Protein AF-A0A5S3WP28-F1 (afdb_monomer_lite)

Organism: NCBI:txid43658

pLDDT: mean 78.52, std 22.68, range [23.97, 97.25]

Secondary structure (DSSP, 8-state):
-------------------PPPPEEEE--SSSHHHHHHHHHHHHHHHTTS-EE--HHHHHTT-HHHHHHHHHSS-EEEEE-STT-HHHHHHHHTT----EEEEHHHHHHHSTTGGG--HHHHHHHHHHHHHHHHHHHS---PPPP-----------------

Structure (mmCIF, N/CA/C/O backbone):
data_AF-A0A5S3WP28-F1
#
_entry.id   AF-A0A5S3WP28-F1
#
loop_
_atom_site.group_PDB
_atom_site.id
_atom_site.type_symbol
_atom_site.label_atom_id
_atom_site.label_alt_id
_atom_site.label_comp_id
_atom_site.label_asym_id
_atom_site.label_entity_id
_atom_site.label_seq_id
_atom_site.pdbx_PDB_ins_code
_atom_site.Cartn_x
_atom_site.Cartn_y
_atom_site.Cartn_z
_atom_site.occupancy
_atom_site.B_iso_or_equiv
_atom_site.auth_seq_id
_atom_site.auth_comp_id
_atom_site.auth_asym_id
_atom_site.auth_atom_id
_atom_site.pdbx_PDB_model_num
ATOM 1 N N . MET A 1 1 ? -13.321 65.024 7.502 1.00 32.25 1 MET A N 1
ATOM 2 C CA . MET A 1 1 ? -12.296 64.234 6.787 1.00 32.25 1 MET A CA 1
ATOM 3 C C . MET A 1 1 ? -11.990 63.017 7.651 1.00 32.25 1 MET A C 1
ATOM 5 O O . MET A 1 1 ? -11.466 63.211 8.733 1.00 32.25 1 MET A O 1
ATOM 9 N N . TRP A 1 2 ? -12.578 61.834 7.416 1.00 23.97 2 TRP A N 1
ATOM 10 C CA . TRP A 1 2 ? -12.209 60.854 6.364 1.00 23.97 2 TRP A CA 1
ATOM 11 C C . TRP A 1 2 ? -10.708 60.506 6.444 1.00 23.97 2 TRP A C 1
ATOM 13 O O . TRP A 1 2 ? -9.903 61.421 6.414 1.00 23.97 2 TRP A O 1
ATOM 23 N N . CYS A 1 3 ? -10.239 59.259 6.506 1.00 26.09 3 CYS A N 1
ATOM 24 C CA . CYS A 1 3 ? -10.881 57.980 6.233 1.00 26.09 3 CYS A CA 1
ATOM 25 C C . CYS A 1 3 ? -9.989 56.814 6.727 1.00 26.09 3 CYS A C 1
ATOM 27 O O . CYS A 1 3 ? -8.772 56.876 6.602 1.00 26.09 3 CYS A O 1
ATOM 29 N N . LEU A 1 4 ? -10.648 55.739 7.177 1.00 31.22 4 LEU A N 1
ATOM 30 C CA . LEU A 1 4 ? -10.330 54.328 6.898 1.00 31.22 4 LEU A CA 1
ATOM 31 C C . LEU A 1 4 ? -9.011 53.729 7.426 1.00 31.22 4 LEU A C 1
ATOM 33 O O . LEU A 1 4 ? -8.071 53.473 6.681 1.00 31.22 4 LEU A O 1
ATOM 37 N N . CYS A 1 5 ? -9.039 53.301 8.691 1.00 29.58 5 CYS A N 1
ATOM 38 C CA . CYS A 1 5 ? -8.310 52.099 9.100 1.00 29.58 5 CYS A CA 1
ATOM 39 C C . CYS A 1 5 ? -9.114 50.889 8.582 1.00 29.58 5 CYS A C 1
ATOM 41 O O . CYS A 1 5 ? -10.178 50.570 9.120 1.00 29.58 5 CYS A O 1
ATOM 43 N N . PHE A 1 6 ? -8.679 50.300 7.464 1.00 31.05 6 PHE A N 1
ATOM 44 C CA . PHE A 1 6 ? -9.345 49.175 6.801 1.00 31.05 6 PHE A CA 1
ATOM 45 C C . PHE A 1 6 ? -9.260 47.931 7.704 1.00 31.05 6 PHE A C 1
ATOM 47 O O . PHE A 1 6 ? -8.296 47.170 7.676 1.00 31.05 6 PHE A O 1
ATOM 54 N N . LYS A 1 7 ? -10.284 47.726 8.540 1.00 33.75 7 LYS A N 1
ATOM 55 C CA . LYS A 1 7 ? -10.611 46.406 9.084 1.00 33.75 7 LYS A CA 1
ATOM 56 C C . LYS A 1 7 ? -11.071 45.546 7.913 1.00 33.75 7 LYS A C 1
ATOM 58 O O . LYS A 1 7 ? -12.251 45.552 7.570 1.00 33.75 7 LYS A O 1
ATOM 63 N N . THR A 1 8 ? -10.162 44.800 7.298 1.00 31.81 8 THR A N 1
ATOM 64 C CA . THR A 1 8 ? -10.577 43.683 6.450 1.00 31.81 8 THR A CA 1
ATOM 65 C C . THR A 1 8 ? -11.013 42.566 7.383 1.00 31.81 8 THR A C 1
ATOM 67 O O . THR A 1 8 ? -10.226 41.747 7.848 1.00 31.81 8 THR A O 1
ATOM 70 N N . GLN A 1 9 ? -12.298 42.609 7.716 1.00 37.88 9 GLN A N 1
ATOM 71 C CA . GLN A 1 9 ? -13.052 41.516 8.296 1.00 37.88 9 GLN A CA 1
ATOM 72 C C . GLN A 1 9 ? -13.072 40.400 7.244 1.00 37.88 9 GLN A C 1
ATOM 74 O O . GLN A 1 9 ? -13.980 40.314 6.423 1.00 37.88 9 GLN A O 1
ATOM 79 N N . PHE A 1 10 ? -12.017 39.584 7.204 1.00 29.17 10 PHE A N 1
ATOM 80 C CA . PHE A 1 10 ? -12.097 38.297 6.534 1.00 29.17 10 PHE A CA 1
ATOM 81 C C . PHE A 1 10 ? -13.017 37.440 7.398 1.00 29.17 10 PHE A C 1
ATOM 83 O O . PHE A 1 10 ? -12.622 36.936 8.449 1.00 29.17 10 PHE A O 1
ATOM 90 N N . ASN A 1 11 ? -14.280 37.369 6.981 1.00 32.38 11 ASN A N 1
ATOM 91 C CA . ASN A 1 11 ? -15.220 36.363 7.440 1.00 32.38 11 ASN A CA 1
ATOM 92 C C . ASN A 1 11 ? -14.587 34.992 7.183 1.00 32.38 11 ASN A C 1
ATOM 94 O O . ASN A 1 11 ? -14.662 34.450 6.083 1.00 32.38 11 ASN A O 1
ATOM 98 N N . LEU A 1 12 ? -13.956 34.437 8.215 1.00 39.47 12 LEU A N 1
ATOM 99 C CA . LEU A 1 12 ? -13.856 32.999 8.397 1.00 39.47 12 LEU A CA 1
ATOM 100 C C . LEU A 1 12 ? -15.273 32.510 8.697 1.00 39.47 12 LEU A C 1
ATOM 102 O O . LEU A 1 12 ? -15.644 32.262 9.842 1.00 39.47 12 LEU A O 1
ATOM 106 N N . GLU A 1 13 ? -16.092 32.400 7.653 1.00 34.75 13 GLU A N 1
ATOM 107 C CA . GLU A 1 13 ? -17.147 31.403 7.671 1.00 34.75 13 GLU A CA 1
ATOM 108 C C . GLU A 1 13 ? -16.424 30.064 7.757 1.00 34.75 13 GLU A C 1
ATOM 110 O O . GLU A 1 13 ? -15.884 29.548 6.778 1.00 34.75 13 GLU A O 1
ATOM 115 N N . CYS A 1 14 ? -16.331 29.553 8.983 1.00 30.66 14 CYS A N 1
ATOM 116 C CA . CYS A 1 14 ? -15.985 28.178 9.265 1.00 30.66 14 CYS A CA 1
ATOM 117 C C . CYS A 1 14 ? -16.970 27.296 8.495 1.00 30.66 14 CYS A C 1
ATOM 119 O O . CYS A 1 14 ? -18.010 26.897 9.019 1.00 30.66 14 CYS A O 1
ATOM 121 N N . VAL A 1 15 ? -16.645 26.976 7.243 1.00 37.25 15 VAL A N 1
ATOM 122 C CA . VAL A 1 15 ? -17.171 25.786 6.596 1.00 37.25 15 VAL A CA 1
ATOM 123 C C . VAL A 1 15 ? -16.622 24.655 7.443 1.00 37.25 15 VAL A C 1
ATOM 125 O O . VAL A 1 15 ? -15.457 24.280 7.325 1.00 37.25 15 VAL A O 1
ATOM 128 N N . ALA A 1 16 ? -17.439 24.188 8.384 1.00 39.78 16 ALA A N 1
ATOM 129 C CA . ALA A 1 16 ? -17.190 22.981 9.137 1.00 39.78 16 ALA A CA 1
ATOM 130 C C . ALA A 1 16 ? -17.045 21.850 8.115 1.00 39.78 16 ALA A C 1
ATOM 132 O O . ALA A 1 16 ? -18.025 21.240 7.684 1.00 39.78 16 ALA A O 1
ATOM 133 N N . MET A 1 17 ? -15.811 21.620 7.664 1.00 41.69 17 MET A N 1
ATOM 134 C CA . MET A 1 17 ? -15.468 20.448 6.887 1.00 41.69 17 MET A CA 1
ATOM 135 C C . MET A 1 17 ? -15.892 19.271 7.751 1.00 41.69 17 MET A C 1
ATOM 137 O O . MET A 1 17 ? -15.473 19.163 8.907 1.00 41.69 17 MET A O 1
ATOM 141 N N . LYS A 1 18 ? -16.771 18.412 7.226 1.00 42.84 18 LYS A N 1
ATOM 142 C CA . LYS A 1 18 ? -17.007 17.101 7.830 1.00 42.84 18 LYS A CA 1
ATOM 143 C C . LYS A 1 18 ? -15.626 16.518 8.108 1.00 42.84 18 LYS A C 1
ATOM 145 O O . LYS A 1 18 ? -14.854 16.351 7.170 1.00 42.84 18 LYS A O 1
ATOM 150 N N . ASN A 1 19 ? -15.310 16.278 9.379 1.00 59.25 19 ASN A N 1
ATOM 151 C CA . ASN A 1 19 ? -14.034 15.711 9.797 1.00 59.25 19 ASN A CA 1
ATOM 152 C C . ASN A 1 19 ? -14.030 14.223 9.414 1.00 59.25 19 ASN A C 1
ATOM 154 O O . ASN A 1 19 ? -14.156 13.343 10.263 1.00 59.25 19 ASN A O 1
ATOM 158 N N . THR A 1 20 ? -14.055 13.946 8.108 1.00 69.94 20 THR A N 1
ATOM 159 C CA . THR A 1 20 ? -14.007 12.594 7.577 1.00 69.94 20 THR A CA 1
ATOM 160 C C . THR A 1 20 ? -12.617 12.062 7.871 1.00 69.94 20 THR A C 1
ATOM 162 O O . THR A 1 20 ? -11.641 12.687 7.449 1.00 69.94 20 THR A O 1
ATOM 165 N N . PRO A 1 21 ? -12.514 10.951 8.610 1.00 85.44 21 PRO A N 1
ATOM 166 C CA . PRO A 1 21 ? -11.226 10.401 8.980 1.00 85.44 21 PRO A CA 1
ATOM 167 C C . PRO A 1 21 ? -10.448 10.051 7.711 1.00 85.44 21 PRO A C 1
ATOM 169 O O . PRO A 1 21 ? -11.002 9.479 6.769 1.00 85.44 21 PRO A O 1
ATOM 172 N N . LEU A 1 22 ? -9.172 10.436 7.677 1.00 91.31 22 LEU A N 1
ATOM 173 C CA . LEU A 1 22 ? -8.305 10.138 6.547 1.00 91.31 22 LEU A CA 1
ATOM 174 C C . LEU A 1 22 ? -8.102 8.620 6.421 1.00 91.31 22 LEU A C 1
ATOM 176 O O . LEU A 1 22 ? -7.997 7.928 7.441 1.00 91.31 22 LEU A O 1
ATOM 180 N N . PRO A 1 23 ? -7.990 8.092 5.190 1.00 94.44 23 PRO A N 1
ATOM 181 C CA . PRO A 1 23 ? -7.642 6.695 4.966 1.00 94.44 23 PRO A CA 1
ATOM 182 C C . PRO A 1 23 ? -6.287 6.364 5.607 1.00 94.44 23 PRO A C 1
ATOM 184 O O . PRO A 1 23 ? -5.349 7.162 5.578 1.00 94.44 23 PRO A O 1
ATOM 187 N N . CYS A 1 24 ? -6.161 5.161 6.164 1.00 95.56 24 CYS A N 1
ATOM 188 C CA . CYS A 1 24 ? -4.890 4.682 6.695 1.00 95.56 24 CYS A CA 1
ATOM 189 C C . CYS A 1 24 ? -4.048 4.045 5.585 1.00 95.56 24 CYS A C 1
ATOM 191 O O . CYS A 1 24 ? -4.582 3.359 4.713 1.00 95.56 24 CYS A O 1
ATOM 193 N N . ILE A 1 25 ? -2.728 4.214 5.647 1.00 96.50 25 ILE A N 1
ATOM 194 C CA . ILE A 1 25 ? -1.778 3.559 4.742 1.00 96.50 25 ILE A CA 1
ATOM 195 C C . ILE A 1 25 ? -0.705 2.793 5.519 1.00 96.50 25 ILE A C 1
ATOM 197 O O . ILE A 1 25 ? -0.143 3.283 6.499 1.00 96.50 25 ILE A O 1
ATOM 201 N N . MET A 1 26 ? -0.404 1.587 5.050 1.00 95.81 26 MET A N 1
ATOM 202 C CA . MET A 1 26 ? 0.704 0.754 5.503 1.00 95.81 26 MET A CA 1
ATOM 203 C C . MET A 1 26 ? 1.641 0.502 4.320 1.00 95.81 26 MET A C 1
ATOM 205 O O . MET A 1 26 ? 1.209 0.002 3.281 1.00 95.81 26 MET A O 1
ATOM 209 N N . SER A 1 27 ? 2.921 0.830 4.484 1.00 95.31 27 SER A N 1
ATOM 210 C CA . SER A 1 27 ? 3.980 0.621 3.490 1.00 95.31 27 SER A CA 1
ATOM 211 C C . SER A 1 27 ? 5.059 -0.319 4.019 1.00 95.31 27 SER A C 1
ATOM 213 O O . SER A 1 27 ? 5.276 -0.450 5.228 1.00 95.31 27 SER A O 1
ATOM 215 N N . CYS A 1 28 ? 5.730 -1.012 3.099 1.00 86.81 28 CYS A N 1
ATOM 216 C CA . CYS A 1 28 ? 6.907 -1.810 3.412 1.00 86.81 28 CYS A CA 1
ATOM 217 C C . CYS A 1 28 ? 8.066 -0.874 3.796 1.00 86.81 28 CYS A C 1
ATOM 219 O O . CYS A 1 28 ? 8.277 0.138 3.141 1.00 86.81 28 CYS A O 1
ATOM 221 N N . SER A 1 29 ? 8.832 -1.214 4.834 1.00 75.38 29 SER A N 1
ATOM 222 C CA . SER A 1 29 ? 9.814 -0.328 5.480 1.00 75.38 29 SER A CA 1
ATOM 223 C C . SER A 1 29 ? 11.150 -0.159 4.729 1.00 75.38 29 SER A C 1
ATOM 225 O O . SER A 1 29 ? 12.195 -0.071 5.367 1.00 75.38 29 SER A O 1
ATOM 227 N N . GLY A 1 30 ? 11.172 -0.185 3.393 1.00 70.62 30 GLY A N 1
ATOM 228 C CA . GLY A 1 30 ? 12.391 0.145 2.635 1.00 70.62 30 GLY A CA 1
ATOM 229 C C . GLY A 1 30 ? 13.486 -0.929 2.543 1.00 70.62 30 GLY A C 1
ATOM 230 O O . GLY A 1 30 ? 14.548 -0.664 1.994 1.00 70.62 30 GLY A O 1
ATOM 231 N N . CYS A 1 31 ? 13.269 -2.160 3.020 1.00 77.69 31 CYS A N 1
ATOM 232 C CA . CYS A 1 31 ? 14.303 -3.214 3.026 1.00 77.69 31 CYS A CA 1
ATOM 233 C C . CYS A 1 31 ? 14.645 -3.810 1.642 1.00 77.69 31 CYS A C 1
ATOM 235 O O . CYS A 1 31 ? 15.517 -4.668 1.524 1.00 77.69 31 CYS A O 1
ATOM 237 N N . CYS A 1 32 ? 13.967 -3.368 0.586 1.00 88.69 32 CYS A N 1
ATOM 238 C CA . CYS A 1 32 ? 14.250 -3.711 -0.804 1.00 88.69 32 CYS A CA 1
ATOM 239 C C . CYS A 1 32 ? 13.875 -2.530 -1.704 1.00 88.69 32 CYS A C 1
ATOM 241 O O . CYS A 1 32 ? 13.158 -1.634 -1.269 1.00 88.69 32 CYS A O 1
ATOM 243 N N . HIS A 1 33 ? 14.299 -2.552 -2.969 1.00 89.25 33 HIS A N 1
ATOM 244 C CA . HIS A 1 33 ? 14.037 -1.463 -3.915 1.00 89.25 33 HIS A CA 1
ATOM 245 C C . HIS A 1 33 ? 12.541 -1.114 -4.044 1.00 89.25 33 HIS A C 1
ATOM 247 O O . HIS A 1 33 ? 12.147 0.030 -3.845 1.00 89.25 33 HIS A O 1
ATOM 253 N N . GLY A 1 34 ? 11.677 -2.116 -4.251 1.00 91.88 34 GLY A N 1
ATOM 254 C CA . GLY A 1 34 ? 10.227 -1.890 -4.264 1.00 91.88 34 GLY A CA 1
ATOM 255 C C . GLY A 1 34 ? 9.671 -1.453 -2.903 1.00 91.88 34 GLY A C 1
ATOM 256 O O . GLY A 1 34 ? 8.651 -0.772 -2.847 1.00 91.88 34 GLY A O 1
ATOM 257 N N . GLY A 1 35 ? 10.341 -1.808 -1.804 1.00 93.75 35 GLY A N 1
ATOM 258 C CA . GLY A 1 35 ? 10.017 -1.335 -0.460 1.00 93.75 35 GLY A CA 1
ATOM 259 C C . GLY A 1 35 ? 10.343 0.143 -0.265 1.00 93.75 35 GLY A C 1
ATOM 260 O O . GLY A 1 35 ? 9.531 0.841 0.326 1.00 93.75 35 GLY A O 1
ATOM 261 N N . ALA A 1 36 ? 11.475 0.624 -0.789 1.00 93.94 36 ALA A N 1
ATOM 262 C CA . ALA A 1 36 ? 11.849 2.038 -0.730 1.00 93.94 36 ALA A CA 1
ATOM 263 C C . ALA A 1 36 ? 10.814 2.888 -1.476 1.00 93.94 36 ALA A C 1
ATOM 265 O O . ALA A 1 36 ? 10.203 3.771 -0.884 1.00 93.94 36 ALA A O 1
ATOM 266 N N . LEU A 1 37 ? 10.480 2.488 -2.708 1.00 95.25 37 LEU A N 1
ATOM 267 C CA . LEU A 1 37 ? 9.414 3.119 -3.484 1.00 95.25 37 LEU A CA 1
ATOM 268 C C . LEU A 1 37 ? 8.057 3.102 -2.758 1.00 95.25 37 LEU A C 1
ATOM 270 O O . LEU A 1 37 ? 7.319 4.085 -2.786 1.00 95.25 37 LEU A O 1
ATOM 274 N N . SER A 1 38 ? 7.709 1.983 -2.113 1.00 96.19 38 SER A N 1
ATOM 275 C CA . SER A 1 38 ? 6.458 1.871 -1.348 1.00 96.19 38 SER A CA 1
ATOM 276 C C . SER A 1 38 ? 6.399 2.879 -0.201 1.00 96.19 38 SER A C 1
ATOM 278 O O . SER A 1 38 ? 5.335 3.445 0.061 1.00 96.19 38 SER A O 1
ATOM 280 N N . ASP A 1 39 ? 7.520 3.082 0.494 1.00 95.50 39 ASP A N 1
ATOM 281 C CA . ASP A 1 39 ? 7.598 4.021 1.607 1.00 95.50 39 ASP A CA 1
ATOM 282 C C . ASP A 1 39 ? 7.566 5.472 1.135 1.00 95.50 39 ASP A C 1
ATOM 284 O O . ASP A 1 39 ? 6.801 6.264 1.684 1.00 95.50 39 ASP A O 1
ATOM 288 N N . ASP A 1 40 ? 8.293 5.789 0.061 1.00 95.44 40 ASP A N 1
ATOM 289 C CA . ASP A 1 40 ? 8.309 7.119 -0.551 1.00 95.44 40 ASP A CA 1
ATOM 290 C C . ASP A 1 40 ? 6.903 7.550 -0.988 1.00 95.44 40 ASP A C 1
ATOM 292 O O . ASP A 1 40 ? 6.462 8.659 -0.679 1.00 95.44 40 ASP A O 1
ATOM 296 N N . ILE A 1 41 ? 6.143 6.650 -1.627 1.00 95.50 41 ILE A N 1
ATOM 297 C CA . ILE A 1 41 ? 4.742 6.907 -1.994 1.00 95.50 41 ILE A CA 1
ATOM 298 C C . ILE A 1 41 ? 3.908 7.232 -0.745 1.00 95.50 41 ILE A C 1
ATOM 300 O O . ILE A 1 41 ? 3.146 8.201 -0.744 1.00 95.50 41 ILE A O 1
ATOM 304 N N . ALA A 1 42 ? 4.042 6.449 0.329 1.00 95.75 42 ALA A N 1
ATOM 305 C CA . ALA A 1 42 ? 3.274 6.662 1.554 1.00 95.75 42 ALA A CA 1
ATOM 306 C C . ALA A 1 42 ? 3.654 7.966 2.276 1.00 95.75 42 ALA A C 1
ATOM 308 O O . ALA A 1 42 ? 2.768 8.652 2.788 1.00 95.75 42 ALA A O 1
ATOM 309 N N . ILE A 1 43 ? 4.941 8.326 2.294 1.00 95.38 43 ILE A N 1
ATOM 310 C CA . ILE A 1 43 ? 5.441 9.596 2.838 1.00 95.38 43 ILE A CA 1
ATOM 311 C C . ILE A 1 43 ? 4.842 10.769 2.069 1.00 95.38 43 ILE A C 1
ATOM 313 O O . ILE A 1 43 ? 4.259 11.659 2.685 1.00 95.38 43 ILE A O 1
ATOM 317 N N . ILE A 1 44 ? 4.935 10.753 0.738 1.00 94.50 44 ILE A N 1
ATOM 318 C CA . ILE A 1 44 ? 4.431 11.840 -0.108 1.00 94.50 44 ILE A CA 1
ATOM 319 C C . ILE A 1 44 ? 2.922 12.013 0.087 1.00 94.50 44 ILE A C 1
ATOM 321 O O . ILE A 1 44 ? 2.444 13.133 0.261 1.00 94.50 44 ILE A O 1
ATOM 325 N N . LEU A 1 45 ? 2.153 10.921 0.112 1.00 93.50 45 LEU A N 1
ATOM 326 C CA . LEU A 1 45 ? 0.708 10.992 0.347 1.00 93.50 45 LEU A CA 1
ATOM 327 C C . LEU A 1 45 ? 0.369 11.534 1.742 1.00 93.50 45 LEU A C 1
ATOM 329 O O . LEU A 1 45 ? -0.602 12.281 1.883 1.00 93.50 45 LEU A O 1
ATOM 333 N N . GLN A 1 46 ? 1.154 11.181 2.764 1.00 94.31 46 GLN A N 1
ATOM 334 C CA . GLN A 1 46 ? 0.955 11.696 4.117 1.00 94.31 46 GLN A CA 1
ATOM 335 C C . GLN A 1 46 ? 1.289 13.189 4.207 1.00 94.31 46 GLN A C 1
ATOM 337 O O . GLN A 1 46 ? 0.526 13.944 4.801 1.00 94.31 46 GLN A O 1
ATOM 342 N N . GLN A 1 47 ? 2.388 13.630 3.590 1.00 92.81 47 GLN A N 1
ATOM 343 C CA . GLN A 1 47 ? 2.761 15.048 3.509 1.00 92.81 47 GLN A CA 1
ATOM 344 C C . GLN A 1 47 ? 1.702 15.872 2.767 1.00 92.81 47 GLN A C 1
ATOM 346 O O . GLN A 1 47 ? 1.435 17.013 3.124 1.00 92.81 47 GLN A O 1
ATOM 351 N N . GLN A 1 48 ? 1.042 15.270 1.776 1.00 90.62 48 GLN A N 1
ATOM 352 C CA . GLN A 1 48 ? -0.110 15.847 1.083 1.00 90.62 48 GLN A CA 1
ATOM 353 C C . GLN A 1 48 ? -1.419 15.766 1.886 1.00 90.62 4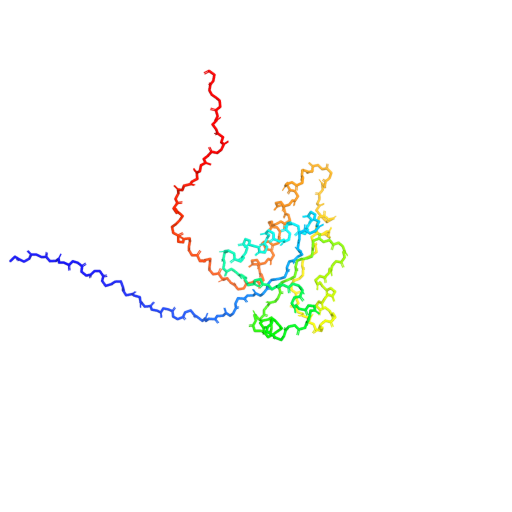8 GLN A C 1
ATOM 355 O O . GLN A 1 48 ? -2.475 16.037 1.321 1.00 90.62 48 GLN A O 1
ATOM 360 N N . GLY A 1 49 ? -1.400 15.340 3.153 1.00 90.88 49 GLY A N 1
ATOM 361 C CA . GLY A 1 49 ? -2.595 15.238 3.998 1.00 90.88 49 GLY A CA 1
ATOM 362 C C . GLY A 1 49 ? -3.669 14.280 3.469 1.00 90.88 49 GLY A C 1
ATOM 363 O O . GLY A 1 49 ? -4.829 14.405 3.844 1.00 90.88 49 GLY A O 1
ATOM 364 N N . LYS A 1 50 ? -3.316 13.342 2.577 1.00 91.12 50 LYS A N 1
ATOM 365 C CA . LYS A 1 50 ? -4.282 12.433 1.932 1.00 91.12 50 LYS A CA 1
ATOM 366 C C . LYS A 1 50 ? -4.507 11.144 2.704 1.00 91.12 50 LYS A C 1
ATOM 368 O O . LYS A 1 50 ? -5.514 10.479 2.491 1.00 91.12 50 LYS A O 1
ATOM 373 N N . VAL A 1 51 ? -3.545 10.757 3.533 1.00 93.94 51 VAL A N 1
ATOM 374 C CA . VAL A 1 51 ? -3.527 9.484 4.256 1.00 93.94 51 VAL A CA 1
ATOM 375 C C . VAL A 1 51 ? -2.869 9.672 5.616 1.00 93.94 51 VAL A C 1
ATOM 377 O O . VAL A 1 51 ? -2.008 10.534 5.791 1.00 93.94 51 VAL A O 1
ATOM 380 N N . GLU A 1 52 ? -3.196 8.797 6.557 1.00 93.88 52 GLU A N 1
ATOM 381 C CA . GLU A 1 52 ? -2.450 8.654 7.801 1.00 93.88 52 GLU A CA 1
ATOM 382 C C . GLU A 1 52 ? -1.650 7.351 7.797 1.00 93.88 52 GLU A C 1
ATOM 384 O O . GLU A 1 52 ? -2.193 6.265 7.590 1.00 93.88 52 GLU A O 1
ATOM 389 N N . ARG A 1 53 ? -0.339 7.433 8.044 1.00 94.75 53 ARG A N 1
ATOM 390 C CA . ARG A 1 53 ? 0.508 6.237 8.101 1.00 94.75 53 ARG A CA 1
ATOM 391 C C . ARG A 1 53 ? 0.254 5.433 9.374 1.00 94.75 53 ARG A C 1
ATOM 393 O O . ARG A 1 53 ? 0.080 5.987 10.462 1.00 94.75 53 ARG A O 1
ATOM 400 N N . VAL A 1 54 ? 0.286 4.113 9.225 1.00 94.81 54 VAL A N 1
ATOM 401 C CA . VAL A 1 54 ? 0.228 3.137 10.314 1.00 94.81 54 VAL A CA 1
ATOM 402 C C . VAL A 1 54 ? 1.409 2.181 10.186 1.00 94.81 54 VAL A C 1
ATOM 404 O O . VAL A 1 54 ? 1.673 1.631 9.118 1.00 94.81 54 VAL A O 1
ATOM 407 N N . ALA A 1 55 ? 2.127 1.969 11.287 1.00 92.75 55 ALA A N 1
ATOM 408 C CA . ALA A 1 55 ? 3.267 1.065 11.308 1.00 92.75 55 ALA A CA 1
ATOM 409 C C . ALA A 1 55 ? 2.819 -0.403 11.242 1.00 92.75 55 ALA A C 1
ATOM 411 O O . ALA A 1 55 ? 1.992 -0.850 12.039 1.00 92.75 55 ALA A O 1
ATOM 412 N N . VAL A 1 56 ? 3.444 -1.181 10.353 1.00 92.25 56 VAL A N 1
ATOM 413 C CA . VAL A 1 56 ? 3.218 -2.633 10.236 1.00 92.25 56 VAL A CA 1
ATOM 414 C C . VAL A 1 56 ? 3.491 -3.345 11.560 1.00 92.25 56 VAL A C 1
ATOM 416 O O . VAL A 1 56 ? 2.696 -4.180 11.984 1.00 92.25 56 VAL A O 1
ATOM 419 N N . ALA A 1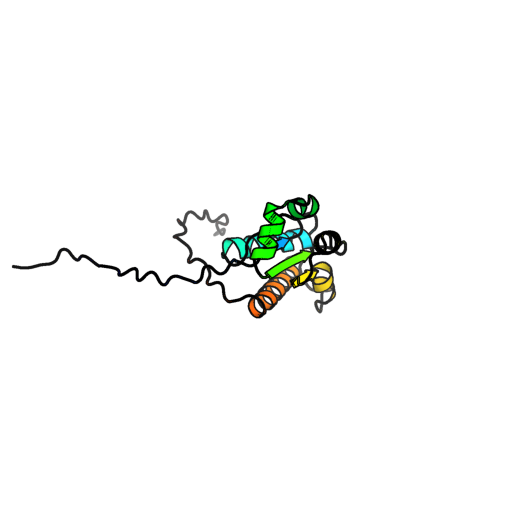 57 ? 4.570 -2.961 12.249 1.00 92.44 57 ALA A N 1
ATOM 420 C CA . ALA A 1 57 ? 4.946 -3.523 13.543 1.00 92.44 57 ALA A CA 1
ATOM 421 C C . ALA A 1 57 ? 3.878 -3.296 14.624 1.00 92.44 57 ALA A C 1
ATOM 423 O O . ALA A 1 57 ? 3.624 -4.190 15.424 1.00 92.44 57 ALA A O 1
ATOM 424 N N . ALA A 1 58 ? 3.209 -2.137 14.630 1.00 92.38 58 ALA A N 1
ATOM 425 C CA . ALA A 1 58 ? 2.163 -1.849 15.609 1.00 92.38 58 ALA A CA 1
ATOM 426 C C . ALA A 1 58 ? 0.935 -2.752 15.420 1.00 92.38 58 ALA A C 1
ATOM 428 O O . ALA A 1 58 ? 0.335 -3.187 16.402 1.00 92.38 58 ALA A O 1
ATOM 429 N N . ILE A 1 59 ? 0.583 -3.065 14.170 1.00 94.25 59 ILE A N 1
ATOM 430 C CA . ILE A 1 59 ? -0.501 -4.003 13.853 1.00 94.25 59 ILE A CA 1
ATOM 431 C C . ILE A 1 59 ? -0.090 -5.439 14.171 1.00 94.25 59 ILE A C 1
ATOM 433 O O . ILE A 1 59 ? -0.843 -6.141 14.839 1.00 94.25 59 ILE A O 1
ATOM 437 N N . ALA A 1 60 ? 1.128 -5.840 13.797 1.00 92.38 60 ALA A N 1
ATOM 438 C CA . ALA A 1 60 ? 1.663 -7.163 14.115 1.00 92.38 60 ALA A CA 1
ATOM 439 C C . ALA A 1 60 ? 1.740 -7.420 15.632 1.00 92.38 60 ALA A C 1
ATOM 441 O O . ALA A 1 60 ? 1.493 -8.533 16.083 1.00 92.38 60 ALA A O 1
ATOM 442 N N . ALA A 1 61 ? 2.033 -6.385 16.424 1.00 94.19 61 ALA A N 1
ATOM 443 C CA . ALA A 1 61 ? 2.044 -6.443 17.884 1.00 94.19 61 ALA A CA 1
ATOM 444 C C . ALA A 1 61 ? 0.640 -6.371 18.523 1.00 94.19 61 ALA A C 1
ATOM 446 O O . ALA A 1 61 ? 0.527 -6.379 19.746 1.00 94.19 61 ALA A O 1
ATOM 447 N N . GLY A 1 62 ? -0.430 -6.256 17.729 1.00 93.62 62 GLY A N 1
ATOM 448 C CA . GLY A 1 62 ? -1.802 -6.192 18.232 1.00 93.62 62 GLY A CA 1
ATOM 449 C C . GLY A 1 62 ? -2.155 -4.884 18.945 1.00 93.62 62 GLY A C 1
ATOM 450 O O . GLY A 1 62 ? -3.003 -4.889 19.834 1.00 93.62 62 GLY A O 1
ATOM 451 N N . SER A 1 63 ? -1.525 -3.756 18.587 1.00 95.88 63 SER A N 1
ATOM 452 C CA . SER A 1 63 ? -1.759 -2.458 19.237 1.00 95.88 63 SER A CA 1
ATOM 453 C C . SER A 1 63 ? -3.237 -2.031 19.153 1.00 95.88 63 SER A C 1
ATOM 455 O O . SER A 1 63 ? -3.710 -1.689 18.061 1.00 95.88 63 SER A O 1
ATOM 457 N N . PRO A 1 64 ? -3.972 -1.943 20.285 1.00 94.25 64 PRO A N 1
ATOM 458 C CA . PRO A 1 64 ? -5.396 -1.596 20.270 1.00 94.25 64 PRO A CA 1
ATOM 459 C C . PRO A 1 64 ? -5.665 -0.205 19.688 1.00 94.25 64 PRO A C 1
ATOM 461 O O . PRO A 1 64 ? -6.664 0.003 19.000 1.00 94.25 64 PRO A O 1
ATOM 464 N N . GLN A 1 65 ? -4.751 0.742 19.921 1.00 94.38 65 GLN A N 1
ATOM 465 C CA . GLN A 1 65 ? -4.833 2.105 19.397 1.00 94.38 65 GLN A CA 1
ATOM 466 C C . GLN A 1 65 ? -4.791 2.125 17.864 1.00 94.38 65 GLN A C 1
ATOM 468 O O . GLN A 1 65 ? -5.637 2.758 17.234 1.00 94.38 65 GLN A O 1
ATOM 473 N N . HIS A 1 66 ? -3.843 1.408 17.255 1.00 94.62 66 HIS A N 1
ATOM 474 C CA . HIS A 1 66 ? -3.695 1.375 15.799 1.00 94.62 66 HIS A CA 1
ATOM 475 C C . HIS A 1 66 ? -4.805 0.556 15.132 1.00 94.62 66 HIS A C 1
ATOM 477 O O . HIS A 1 66 ? -5.312 0.953 14.087 1.00 94.62 66 HIS A O 1
ATOM 483 N N . LEU A 1 67 ? -5.256 -0.530 15.765 1.00 93.69 67 LEU A N 1
ATOM 484 C CA . LEU A 1 67 ? -6.411 -1.298 15.292 1.00 93.69 67 LEU A CA 1
ATOM 485 C C . LEU A 1 67 ? -7.696 -0.461 15.311 1.00 93.69 67 LEU A C 1
ATOM 487 O O . LEU A 1 67 ? -8.464 -0.480 14.350 1.00 93.69 67 LEU A O 1
ATOM 491 N N . LYS A 1 68 ? -7.925 0.314 16.379 1.00 92.81 68 LYS A N 1
ATOM 492 C CA . LYS A 1 68 ? -9.051 1.254 16.454 1.00 92.81 68 LYS A CA 1
ATOM 493 C C . LYS A 1 68 ? -8.955 2.318 15.361 1.00 92.81 68 LYS A C 1
ATOM 495 O O . LYS A 1 68 ? -9.958 2.611 14.721 1.00 92.81 68 LYS A O 1
ATOM 500 N N . LYS A 1 69 ? -7.754 2.841 15.117 1.00 91.81 69 LYS A N 1
ATOM 501 C CA . LYS A 1 69 ? -7.488 3.836 14.077 1.00 91.81 69 LYS A CA 1
ATOM 502 C C . LYS A 1 69 ? -7.828 3.321 12.673 1.00 91.81 69 LYS A C 1
ATOM 504 O O . LYS A 1 69 ? -8.568 3.985 11.961 1.00 91.81 69 LYS A O 1
ATOM 509 N N . ILE A 1 70 ? -7.378 2.113 12.319 1.00 92.25 70 ILE A N 1
ATOM 510 C CA . ILE A 1 70 ? -7.724 1.464 11.040 1.00 92.25 70 ILE A CA 1
ATOM 511 C C . ILE A 1 70 ? -9.241 1.279 10.906 1.00 92.25 70 ILE A C 1
ATOM 513 O O . ILE A 1 70 ? -9.811 1.547 9.856 1.00 92.25 70 ILE A O 1
ATOM 517 N N . LYS A 1 71 ? -9.925 0.853 11.975 1.00 91.06 71 LYS A N 1
ATOM 518 C CA . LYS A 1 71 ? -11.390 0.708 11.952 1.00 91.06 71 LYS A CA 1
ATOM 519 C C . LYS A 1 71 ? -12.108 2.042 11.734 1.00 91.06 71 LYS A C 1
ATOM 521 O O . LYS A 1 71 ? -13.167 2.071 11.118 1.00 91.06 71 LYS A O 1
ATOM 526 N N . GLN A 1 72 ? -11.549 3.133 12.251 1.00 90.75 72 GLN A N 1
ATOM 527 C CA . GLN A 1 72 ? -12.119 4.473 12.126 1.00 90.75 72 GLN A CA 1
ATOM 528 C C . GLN A 1 72 ? -11.797 5.139 10.786 1.00 90.75 72 GLN A C 1
ATOM 530 O O . GLN A 1 72 ? -12.577 5.978 10.359 1.00 90.75 72 GLN A O 1
ATOM 535 N N . SER A 1 73 ? -10.706 4.770 10.106 1.00 89.38 73 SER A N 1
ATOM 536 C CA . SER A 1 73 ? -10.282 5.412 8.852 1.00 89.38 73 SER A CA 1
ATOM 537 C C . SER A 1 73 ? -11.202 5.142 7.663 1.00 89.38 73 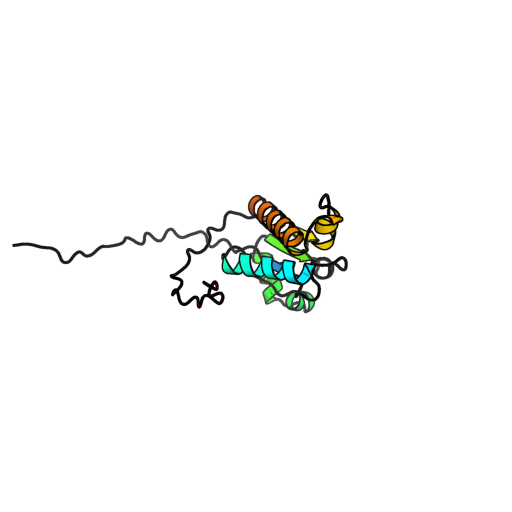SER A C 1
ATOM 539 O O . SER A 1 73 ? -11.056 5.782 6.625 1.00 89.38 73 SER A O 1
ATOM 541 N N . GLY A 1 74 ? -12.110 4.166 7.769 1.00 85.75 74 GLY A N 1
ATOM 542 C CA . GLY A 1 74 ? -13.047 3.763 6.712 1.00 85.75 74 GLY A CA 1
ATOM 543 C C . GLY A 1 74 ? -12.395 3.051 5.523 1.00 85.75 74 GLY A C 1
ATOM 544 O O . GLY A 1 74 ? -13.025 2.207 4.897 1.00 85.75 74 GLY A O 1
ATOM 545 N N . GLN A 1 75 ? -11.123 3.335 5.244 1.00 92.56 75 GLN A N 1
ATOM 546 C CA . GLN A 1 75 ? -10.332 2.706 4.201 1.00 92.56 75 GLN A CA 1
ATOM 547 C C . GLN A 1 75 ? -8.912 2.435 4.707 1.00 92.56 75 GLN A C 1
ATOM 549 O O . GLN A 1 75 ? -8.295 3.284 5.363 1.00 92.56 75 GLN A O 1
ATOM 554 N N . LEU A 1 76 ? -8.392 1.253 4.371 1.00 95.25 76 LEU A N 1
ATOM 555 C CA . LEU A 1 76 ? -6.995 0.874 4.563 1.00 95.25 76 LEU A CA 1
ATOM 556 C C . LEU A 1 76 ? -6.335 0.619 3.206 1.00 95.25 76 LEU A C 1
ATOM 558 O O . LEU A 1 76 ? -6.908 -0.043 2.335 1.00 95.25 76 LEU A O 1
ATOM 562 N N . ILE A 1 77 ? -5.121 1.138 3.052 1.00 96.94 77 ILE A N 1
ATOM 563 C CA . ILE A 1 77 ? -4.243 0.942 1.902 1.00 96.94 77 ILE A CA 1
ATOM 564 C C . ILE A 1 77 ? -3.023 0.155 2.378 1.00 96.94 77 ILE A C 1
ATOM 566 O O . ILE A 1 77 ? -2.401 0.514 3.376 1.00 96.94 77 ILE A O 1
ATOM 570 N N . ALA A 1 78 ? -2.656 -0.894 1.653 1.00 96.88 78 ALA A N 1
ATOM 571 C CA . ALA A 1 78 ? -1.454 -1.678 1.905 1.00 96.88 78 ALA A CA 1
ATOM 572 C C . ALA A 1 78 ? -0.576 -1.696 0.652 1.00 96.88 78 ALA A C 1
ATOM 574 O O . ALA A 1 78 ? -1.041 -2.089 -0.418 1.00 96.88 78 ALA A O 1
ATOM 575 N N . ILE A 1 79 ? 0.689 -1.301 0.785 1.00 97.25 79 ILE A N 1
ATOM 576 C CA . ILE A 1 79 ? 1.669 -1.316 -0.305 1.00 97.25 79 ILE A CA 1
ATOM 577 C C . ILE A 1 79 ? 2.820 -2.255 0.065 1.00 97.25 79 ILE A C 1
ATOM 579 O O . ILE A 1 79 ? 3.664 -1.933 0.904 1.00 97.25 79 ILE A O 1
ATOM 583 N N . ASP A 1 80 ? 2.850 -3.424 -0.572 1.00 96.25 80 ASP A N 1
ATOM 584 C CA . ASP A 1 80 ? 3.917 -4.409 -0.421 1.00 96.25 80 ASP A CA 1
ATOM 585 C C . ASP A 1 80 ? 4.972 -4.242 -1.523 1.00 96.25 80 ASP A C 1
ATOM 587 O O . ASP A 1 80 ? 4.686 -4.350 -2.717 1.00 96.25 80 ASP A O 1
ATOM 591 N N . GLY A 1 81 ? 6.221 -4.026 -1.108 1.00 94.00 81 GLY A N 1
ATOM 592 C CA . GLY A 1 81 ? 7.347 -3.772 -2.008 1.00 94.00 81 GLY A CA 1
ATOM 593 C C . GLY A 1 81 ? 7.976 -5.019 -2.641 1.00 94.00 81 GLY A C 1
ATOM 594 O O . GLY A 1 81 ? 8.737 -4.906 -3.601 1.00 94.00 81 GLY A O 1
ATOM 595 N N . CYS A 1 82 ? 7.698 -6.211 -2.106 1.00 92.75 82 CYS A N 1
ATOM 596 C CA . CYS A 1 82 ? 8.299 -7.465 -2.558 1.00 92.75 82 CYS A CA 1
ATOM 597 C C . CYS A 1 82 ? 7.311 -8.638 -2.526 1.00 92.75 82 CYS A C 1
ATOM 599 O O . CYS A 1 82 ? 6.255 -8.582 -1.896 1.00 92.75 82 CYS A O 1
ATOM 601 N N . ALA A 1 83 ? 7.709 -9.749 -3.150 1.00 91.94 83 ALA A N 1
ATOM 602 C CA . ALA A 1 83 ? 6.888 -10.952 -3.275 1.00 91.94 83 ALA A CA 1
ATOM 603 C C . ALA A 1 83 ? 6.546 -11.642 -1.938 1.00 91.94 83 ALA A C 1
ATOM 605 O O . ALA A 1 83 ? 5.680 -12.515 -1.914 1.00 91.94 83 ALA A O 1
ATOM 606 N N . LEU A 1 84 ? 7.196 -11.269 -0.825 1.00 92.69 84 LEU A N 1
ATOM 607 C CA . LEU A 1 84 ? 6.842 -11.797 0.497 1.00 92.69 84 LEU A CA 1
ATOM 608 C C . LEU A 1 84 ? 5.455 -11.331 0.952 1.00 92.69 84 LEU A C 1
ATOM 610 O O . LEU A 1 84 ? 4.779 -12.076 1.661 1.00 92.69 84 LEU A O 1
ATOM 614 N N . GLN A 1 85 ? 5.024 -10.139 0.522 1.00 94.00 85 GLN A N 1
ATOM 615 C CA . GLN A 1 85 ? 3.737 -9.541 0.888 1.00 94.00 85 GLN A CA 1
ATOM 616 C C . GLN A 1 85 ? 3.507 -9.492 2.414 1.00 94.00 85 GLN A C 1
ATOM 618 O O . GLN A 1 85 ? 2.484 -9.955 2.929 1.00 94.00 85 GLN A O 1
ATOM 623 N N . CYS A 1 86 ? 4.502 -8.997 3.158 1.00 92.81 86 CYS A N 1
ATOM 624 C CA . CYS A 1 86 ? 4.503 -9.002 4.622 1.00 92.81 86 CYS A CA 1
ATOM 625 C C . CYS A 1 86 ? 3.283 -8.283 5.216 1.00 92.81 86 CYS A C 1
ATOM 627 O O . CYS A 1 86 ? 2.729 -8.750 6.211 1.00 92.81 86 CYS A O 1
ATOM 629 N N . ILE A 1 87 ? 2.839 -7.182 4.603 1.00 95.31 87 ILE A N 1
ATOM 630 C CA . ILE A 1 87 ? 1.694 -6.410 5.094 1.00 95.31 87 ILE A CA 1
ATOM 631 C C . ILE A 1 87 ? 0.412 -7.202 4.895 1.00 95.31 87 ILE A C 1
ATOM 633 O O . ILE A 1 87 ? -0.335 -7.396 5.850 1.00 95.31 87 ILE A O 1
ATOM 637 N N . LYS A 1 88 ? 0.179 -7.726 3.686 1.00 95.44 88 LYS A N 1
ATOM 638 C CA . LYS A 1 88 ? -0.994 -8.564 3.409 1.00 95.44 88 LYS A CA 1
ATOM 639 C C . LYS A 1 88 ? -1.086 -9.758 4.360 1.00 95.44 88 LYS A C 1
ATOM 641 O O . LYS A 1 88 ? -2.163 -10.044 4.885 1.00 95.44 88 LYS A O 1
ATOM 646 N N . ARG A 1 89 ? 0.034 -10.447 4.605 1.00 94.38 89 ARG A N 1
ATOM 647 C CA . ARG A 1 89 ? 0.095 -11.578 5.547 1.00 94.38 89 ARG A CA 1
ATOM 648 C C . ARG A 1 89 ? -0.237 -11.145 6.974 1.00 94.38 89 ARG A C 1
ATOM 650 O O . ARG A 1 89 ? -1.031 -11.812 7.626 1.00 94.38 89 ARG A O 1
ATOM 657 N N . CYS A 1 90 ? 0.327 -10.024 7.425 1.00 94.69 90 CYS A N 1
ATOM 658 C CA . CYS A 1 90 ? 0.040 -9.439 8.736 1.00 94.69 90 CYS A CA 1
ATOM 659 C C . CYS A 1 90 ? -1.455 -9.121 8.892 1.00 94.69 90 CYS A C 1
ATOM 661 O O . CYS A 1 90 ? -2.091 -9.585 9.832 1.00 94.69 90 CYS A O 1
ATOM 663 N N . LEU A 1 91 ? -2.045 -8.419 7.922 1.00 95.19 91 LEU A N 1
ATOM 664 C CA . LEU A 1 91 ? -3.464 -8.057 7.940 1.00 95.19 91 LEU A CA 1
ATOM 665 C C . LEU A 1 91 ? -4.373 -9.289 7.949 1.00 95.19 91 LEU A C 1
ATOM 667 O O . LEU A 1 91 ? -5.310 -9.346 8.740 1.00 95.19 91 LEU A O 1
ATOM 671 N N . THR A 1 92 ? -4.035 -10.309 7.156 1.00 95.00 92 THR A N 1
ATOM 672 C CA . THR A 1 92 ? -4.762 -11.588 7.142 1.00 95.00 92 THR A CA 1
ATOM 673 C C . THR A 1 92 ? -4.706 -12.274 8.509 1.00 95.00 92 THR A C 1
ATOM 675 O O . THR A 1 92 ? -5.732 -12.722 9.013 1.00 95.00 92 THR A O 1
ATOM 678 N N . ALA A 1 93 ? -3.529 -12.324 9.142 1.00 93.44 93 ALA A N 1
ATOM 679 C CA . ALA A 1 93 ? -3.355 -12.925 10.466 1.00 93.44 93 ALA A CA 1
ATOM 680 C C . ALA A 1 93 ? -4.112 -12.163 11.570 1.00 93.44 93 ALA A C 1
ATOM 682 O O . ALA A 1 93 ? -4.593 -12.772 12.520 1.00 93.44 93 ALA A O 1
ATOM 683 N N . CYS A 1 94 ? -4.260 -10.844 11.427 1.00 91.81 94 CYS A N 1
ATOM 684 C CA . CYS A 1 94 ? -5.050 -10.005 12.329 1.00 91.81 94 CYS A CA 1
ATOM 685 C C . CYS A 1 94 ? -6.559 -10.000 12.014 1.00 91.81 94 CYS A C 1
ATOM 687 O O . CYS A 1 94 ? -7.305 -9.292 12.692 1.00 91.81 94 CYS A O 1
ATOM 689 N N . GLY A 1 95 ? -7.016 -10.743 10.998 1.00 93.31 95 GLY A N 1
ATOM 690 C CA . GLY A 1 95 ? -8.424 -10.777 10.588 1.00 93.31 95 GLY A CA 1
ATOM 691 C C . GLY A 1 95 ? -8.931 -9.455 10.003 1.00 93.31 95 GLY A C 1
ATOM 692 O O . GLY A 1 95 ? -10.099 -9.122 10.177 1.00 93.31 95 GLY A O 1
ATOM 693 N N . ILE A 1 96 ? -8.053 -8.676 9.363 1.00 92.88 96 ILE A N 1
ATOM 694 C CA . ILE A 1 96 ? -8.394 -7.409 8.707 1.00 92.88 96 ILE A CA 1
ATOM 695 C C . ILE A 1 96 ? -8.567 -7.657 7.205 1.00 92.88 96 ILE A C 1
ATOM 697 O O . ILE A 1 96 ? -7.630 -8.081 6.526 1.00 92.88 96 ILE A O 1
ATOM 701 N N . ASP A 1 97 ? -9.755 -7.352 6.688 1.00 89.38 97 ASP A N 1
ATOM 702 C CA . ASP A 1 97 ? -10.141 -7.460 5.281 1.00 89.38 97 ASP A CA 1
ATOM 703 C C . ASP A 1 97 ? -10.490 -6.082 4.672 1.00 89.38 97 ASP A C 1
ATOM 705 O O . ASP A 1 97 ? -10.234 -5.035 5.268 1.00 89.38 97 ASP A O 1
ATOM 709 N N . GLY A 1 98 ? -10.975 -6.060 3.423 1.00 88.88 98 GLY A N 1
ATOM 710 C CA . GLY A 1 98 ? -11.429 -4.820 2.768 1.00 88.88 98 GLY A CA 1
ATOM 711 C C . GLY A 1 98 ? -10.320 -3.829 2.379 1.00 88.88 98 GLY A C 1
ATOM 712 O O . GLY A 1 98 ? -10.555 -2.624 2.289 1.00 88.88 98 GLY A O 1
ATOM 713 N N . VAL A 1 99 ? -9.099 -4.315 2.153 1.00 94.75 99 VAL A N 1
ATOM 714 C CA . VAL A 1 99 ? -7.903 -3.480 1.959 1.00 94.75 99 VAL A CA 1
ATOM 715 C C . VAL A 1 99 ? -7.631 -3.216 0.478 1.00 94.75 99 VAL A C 1
ATOM 717 O O . VAL A 1 99 ? -7.638 -4.141 -0.335 1.00 94.75 99 VAL A O 1
ATOM 720 N N . ILE A 1 100 ? -7.303 -1.969 0.124 1.00 96.06 100 ILE A N 1
ATOM 721 C CA . ILE A 1 100 ? -6.735 -1.654 -1.195 1.00 96.06 100 ILE A CA 1
ATOM 722 C C . ILE A 1 100 ? -5.268 -2.075 -1.169 1.00 96.06 100 ILE A C 1
ATOM 724 O O . ILE A 1 100 ? -4.442 -1.436 -0.517 1.00 96.06 100 ILE A O 1
ATOM 728 N N . HIS A 1 101 ? -4.949 -3.167 -1.858 1.00 97.06 101 HIS A N 1
ATOM 729 C CA . HIS A 1 101 ? -3.610 -3.751 -1.854 1.00 97.06 101 HIS A CA 1
ATOM 730 C C . HIS A 1 101 ? -2.867 -3.493 -3.164 1.00 97.06 101 HIS A C 1
ATOM 732 O O . HIS A 1 101 ? -3.374 -3.796 -4.244 1.00 97.06 101 HIS A O 1
ATOM 738 N N . PHE A 1 102 ? -1.639 -2.990 -3.053 1.00 97.06 102 PHE A N 1
ATOM 739 C CA . PHE A 1 102 ? -0.689 -2.863 -4.151 1.00 97.06 102 PHE A CA 1
ATOM 740 C C . PHE A 1 102 ? 0.511 -3.776 -3.902 1.00 97.06 102 PHE A C 1
ATOM 742 O O . PHE A 1 102 ? 1.211 -3.638 -2.902 1.00 97.06 102 PHE A O 1
ATOM 749 N N . ASP A 1 103 ? 0.767 -4.688 -4.838 1.00 96.25 103 ASP A N 1
ATOM 750 C CA . ASP A 1 103 ? 1.988 -5.492 -4.887 1.00 96.25 103 ASP A CA 1
ATOM 751 C C . ASP A 1 103 ? 2.918 -4.900 -5.948 1.00 96.25 103 ASP A C 1
ATOM 753 O O . ASP A 1 103 ? 2.727 -5.104 -7.150 1.00 96.25 103 ASP A O 1
ATOM 757 N N . ILE A 1 104 ? 3.926 -4.154 -5.499 1.00 95.12 104 ILE A N 1
ATOM 758 C CA . ILE A 1 104 ? 4.879 -3.477 -6.380 1.00 95.12 104 ILE A CA 1
ATOM 759 C C . ILE A 1 104 ? 5.665 -4.486 -7.220 1.00 95.12 104 ILE A C 1
ATOM 761 O O . ILE A 1 104 ? 5.872 -4.263 -8.413 1.00 95.12 104 ILE A O 1
ATOM 765 N N . ALA A 1 105 ? 6.057 -5.626 -6.645 1.00 92.50 105 ALA A N 1
ATOM 766 C CA . ALA A 1 105 ? 6.804 -6.649 -7.371 1.00 92.50 105 ALA A CA 1
ATOM 767 C C . ALA A 1 105 ? 5.971 -7.266 -8.503 1.00 92.50 105 ALA A C 1
ATOM 769 O O . ALA A 1 105 ? 6.502 -7.564 -9.578 1.00 92.50 105 ALA A O 1
ATOM 770 N N . LYS A 1 106 ? 4.662 -7.429 -8.287 1.00 94.56 106 LYS A N 1
ATOM 771 C CA . LYS A 1 106 ? 3.724 -7.846 -9.331 1.00 94.56 106 LYS A CA 1
ATOM 772 C C . LYS A 1 106 ? 3.544 -6.763 -10.394 1.00 94.56 106 LYS A C 1
ATOM 774 O O . LYS A 1 106 ? 3.689 -7.079 -11.571 1.00 94.56 106 LYS A O 1
ATOM 779 N N . ILE A 1 107 ? 3.312 -5.508 -10.004 1.00 94.56 107 ILE A N 1
ATOM 780 C CA . ILE A 1 107 ? 3.121 -4.391 -10.947 1.00 94.56 107 ILE A CA 1
ATOM 781 C C . ILE A 1 107 ? 4.342 -4.256 -11.860 1.00 94.56 107 ILE A C 1
ATOM 783 O O . ILE A 1 107 ? 4.201 -4.257 -13.079 1.00 94.56 107 ILE A O 1
ATOM 787 N N . VAL A 1 108 ? 5.554 -4.250 -11.296 1.00 91.69 108 VAL A N 1
ATOM 788 C CA . VAL A 1 108 ? 6.802 -4.215 -12.077 1.00 91.69 108 VAL A CA 1
ATOM 789 C C . VAL A 1 108 ? 6.894 -5.408 -13.031 1.00 91.69 108 VAL A C 1
ATOM 791 O O . VAL A 1 108 ? 7.400 -5.270 -14.145 1.00 91.69 108 VAL A O 1
ATOM 794 N N . ARG A 1 109 ? 6.378 -6.586 -12.648 1.00 90.69 109 ARG A N 1
ATOM 795 C CA . ARG A 1 109 ? 6.336 -7.763 -13.525 1.00 90.69 109 ARG A CA 1
ATOM 796 C C . ARG A 1 109 ? 5.312 -7.633 -14.663 1.00 90.69 109 ARG A C 1
ATOM 798 O O . ARG A 1 109 ? 5.463 -8.303 -15.680 1.00 90.69 109 ARG A O 1
ATOM 805 N N . GLU A 1 110 ? 4.308 -6.794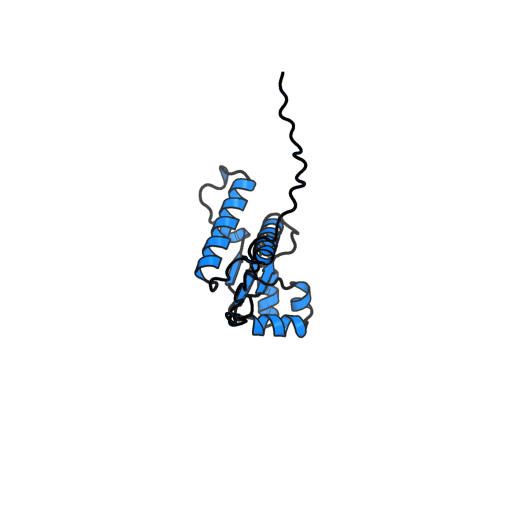 -14.532 1.00 90.75 110 GLU A N 1
ATOM 806 C CA . GLU A 1 110 ? 3.257 -6.636 -15.542 1.00 90.75 110 GLU A CA 1
ATOM 807 C C . GLU A 1 110 ? 3.508 -5.433 -16.461 1.00 90.75 110 GLU A C 1
ATOM 809 O O . GLU A 1 110 ? 2.878 -5.323 -17.510 1.00 90.75 110 GLU A O 1
ATOM 814 N N . LEU A 1 111 ? 4.484 -4.576 -16.133 1.00 85.69 111 LEU A N 1
ATOM 815 C CA . LEU A 1 111 ? 4.877 -3.472 -17.003 1.00 85.69 111 LEU A CA 1
ATOM 816 C C . LEU A 1 111 ? 5.425 -3.976 -18.358 1.00 85.69 111 LEU A C 1
ATOM 818 O O . LEU A 1 111 ? 6.277 -4.877 -18.386 1.00 85.69 111 LEU A O 1
ATOM 822 N N . PRO A 1 112 ? 4.991 -3.380 -19.487 1.00 82.00 112 PRO A N 1
ATOM 823 C CA . PRO A 1 112 ? 5.521 -3.695 -20.816 1.00 82.00 112 PRO A CA 1
ATOM 824 C C . PRO A 1 112 ? 6.992 -3.265 -20.927 1.00 82.00 112 PRO A C 1
ATOM 826 O O . PRO A 1 112 ? 7.387 -2.330 -20.250 1.00 82.00 112 PRO A O 1
ATOM 829 N N . ASP A 1 113 ? 7.811 -3.884 -21.787 1.00 78.38 113 ASP A N 1
ATOM 830 C CA . ASP A 1 113 ? 9.184 -3.444 -22.151 1.00 78.38 113 ASP A CA 1
ATOM 831 C C . ASP A 1 113 ? 10.213 -3.250 -21.007 1.00 78.38 113 ASP A C 1
ATOM 833 O O . ASP A 1 113 ? 11.068 -2.363 -21.065 1.00 78.38 113 ASP A O 1
ATOM 837 N N . LYS A 1 114 ? 10.176 -4.064 -19.947 1.00 68.69 114 LYS A N 1
ATOM 838 C CA . LYS A 1 114 ? 11.049 -3.892 -18.759 1.00 68.69 114 LYS A CA 1
ATOM 839 C C . LYS A 1 114 ? 12.545 -3.788 -19.069 1.00 68.69 114 LYS A C 1
ATOM 841 O O . LYS A 1 114 ? 13.245 -3.018 -18.428 1.00 68.69 114 LYS A O 1
ATOM 846 N N . ALA A 1 115 ? 13.023 -4.541 -20.061 1.00 65.31 115 ALA A N 1
ATOM 847 C CA . ALA A 1 115 ? 14.443 -4.619 -20.407 1.00 65.31 115 ALA A CA 1
ATOM 848 C C . ALA A 1 115 ? 15.029 -3.302 -20.948 1.00 65.31 115 ALA A C 1
ATOM 850 O O . ALA A 1 115 ? 16.245 -3.165 -21.017 1.00 65.31 115 ALA A O 1
ATOM 851 N N . LYS A 1 116 ? 14.184 -2.343 -21.349 1.00 74.44 116 LYS A N 1
ATOM 852 C CA . LYS A 1 116 ? 14.617 -1.080 -21.966 1.00 74.44 116 LYS A CA 1
ATOM 853 C C . LYS A 1 116 ? 14.604 0.116 -21.012 1.00 74.44 116 LYS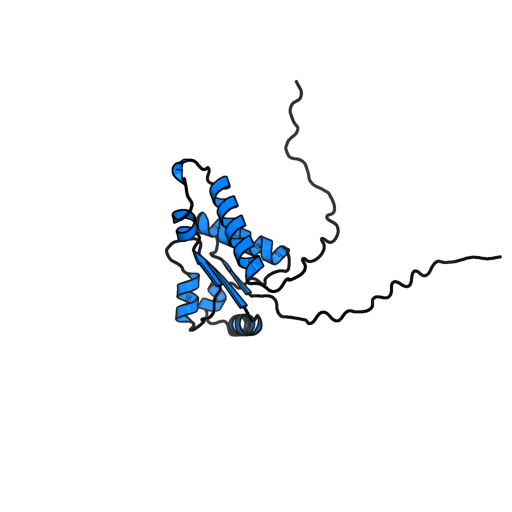 A C 1
ATOM 855 O O . LYS A 1 116 ? 14.983 1.205 -21.430 1.00 74.44 116 LYS A O 1
ATOM 860 N N . ARG A 1 117 ? 14.137 -0.049 -19.769 1.00 78.25 117 ARG A N 1
ATOM 861 C CA . ARG A 1 117 ? 13.963 1.068 -18.829 1.00 78.25 117 ARG A CA 1
ATOM 862 C C . ARG A 1 117 ? 15.054 1.111 -17.783 1.00 78.25 117 ARG A C 1
ATOM 864 O O . ARG A 1 117 ? 15.507 0.081 -17.291 1.00 78.25 117 ARG A O 1
ATOM 871 N N . SER A 1 118 ? 15.413 2.330 -17.399 1.00 88.88 118 SER A N 1
ATOM 872 C CA . SER A 1 118 ? 16.163 2.534 -16.168 1.00 88.88 118 SER A CA 1
ATOM 873 C C . SER A 1 118 ? 15.279 2.248 -14.953 1.00 88.88 118 SER A C 1
ATOM 875 O O . SER A 1 118 ? 14.043 2.254 -15.016 1.00 88.88 118 SER A O 1
ATOM 877 N N . THR A 1 119 ? 15.932 2.038 -13.818 1.00 88.06 119 THR A N 1
ATOM 878 C CA . THR A 1 119 ? 15.282 1.887 -12.518 1.00 88.06 119 THR A CA 1
ATOM 879 C C . THR A 1 119 ? 14.325 3.049 -12.226 1.00 88.06 119 THR A C 1
ATOM 881 O O . THR A 1 119 ? 13.141 2.820 -12.001 1.00 88.06 119 THR A O 1
ATOM 884 N N . LEU A 1 120 ? 14.792 4.292 -12.391 1.00 89.81 120 LEU A N 1
ATOM 885 C CA . LEU A 1 120 ? 14.000 5.509 -12.162 1.00 89.81 120 LEU A CA 1
ATOM 886 C C . LEU A 1 120 ? 12.734 5.577 -13.027 1.00 89.81 120 LEU A C 1
ATOM 888 O O . LEU A 1 120 ? 11.667 5.962 -12.556 1.00 89.81 120 LEU A O 1
ATOM 892 N N . GLN A 1 121 ? 12.830 5.196 -14.306 1.00 91.25 121 GLN A N 1
ATOM 893 C CA . GLN A 1 121 ? 11.665 5.181 -15.197 1.00 91.25 121 GLN A CA 1
ATOM 894 C C . GLN A 1 121 ? 10.625 4.159 -14.738 1.00 91.25 121 GLN A C 1
ATOM 896 O O . GLN A 1 121 ? 9.426 4.420 -14.818 1.00 91.25 121 GLN A O 1
ATOM 901 N N . THR A 1 122 ? 11.082 3.008 -14.247 1.00 91.38 122 THR A N 1
ATOM 902 C CA . THR A 1 122 ? 10.205 1.965 -13.709 1.00 91.38 122 THR A CA 1
ATOM 903 C C . THR A 1 122 ? 9.502 2.456 -12.444 1.00 91.38 122 THR A C 1
ATOM 905 O O . THR A 1 122 ? 8.282 2.349 -12.344 1.00 91.38 122 THR A O 1
ATOM 908 N N . GLU A 1 123 ? 10.240 3.061 -11.512 1.00 92.31 123 GLU A N 1
ATOM 909 C CA . GLU A 1 123 ? 9.686 3.621 -10.275 1.00 92.31 123 GLU A CA 1
ATOM 910 C C . GLU A 1 123 ? 8.656 4.716 -10.545 1.00 92.31 123 GLU A C 1
ATOM 912 O O . GLU A 1 123 ? 7.559 4.677 -9.988 1.00 92.31 123 GLU A O 1
ATOM 917 N N . LEU A 1 124 ? 8.956 5.648 -11.455 1.00 93.31 124 LEU A N 1
ATOM 918 C CA . LEU A 1 124 ? 8.030 6.716 -11.825 1.00 93.31 124 LEU A CA 1
ATOM 919 C C . LEU A 1 124 ? 6.730 6.155 -12.412 1.00 93.31 124 LEU A C 1
ATOM 921 O O . LEU A 1 124 ? 5.646 6.643 -12.088 1.00 93.31 124 LEU A O 1
ATOM 925 N N . GLN A 1 125 ? 6.813 5.122 -13.254 1.00 93.00 125 GLN A N 1
ATOM 926 C CA . GLN A 1 125 ? 5.630 4.473 -13.821 1.00 93.00 125 GLN A CA 1
ATOM 927 C C . GLN A 1 125 ? 4.789 3.784 -12.747 1.00 93.00 125 GLN A C 1
ATOM 929 O O . GLN A 1 125 ? 3.567 3.933 -12.736 1.00 93.00 125 GLN A O 1
ATOM 934 N N . VAL A 1 126 ? 5.434 3.067 -11.827 1.00 94.50 126 VAL A N 1
ATOM 935 C CA . VAL A 1 126 ? 4.758 2.408 -10.706 1.00 94.50 126 VAL A CA 1
ATOM 936 C C . VAL A 1 126 ? 4.095 3.437 -9.792 1.00 94.50 126 VAL A C 1
ATOM 938 O O . VAL A 1 126 ? 2.911 3.300 -9.494 1.00 94.50 126 VAL A O 1
ATOM 941 N N . ALA A 1 127 ? 4.809 4.489 -9.389 1.00 94.94 127 ALA A N 1
ATOM 942 C CA . ALA A 1 127 ? 4.259 5.559 -8.561 1.00 94.94 127 ALA A CA 1
ATOM 943 C C . ALA A 1 127 ? 3.067 6.241 -9.245 1.00 94.94 127 ALA A C 1
ATOM 945 O O . ALA A 1 127 ? 2.016 6.413 -8.631 1.00 94.94 127 ALA A O 1
ATOM 946 N N . SER A 1 128 ? 3.191 6.560 -10.538 1.00 93.69 128 SER A N 1
ATOM 947 C CA . SER A 1 128 ? 2.103 7.152 -11.329 1.00 93.69 128 SER A CA 1
ATOM 948 C C . SER A 1 128 ? 0.873 6.244 -11.370 1.00 93.69 128 SER A C 1
ATOM 950 O O . SER A 1 128 ? -0.252 6.716 -11.200 1.00 93.69 128 SER A O 1
ATOM 952 N N . TYR A 1 129 ? 1.079 4.936 -11.554 1.00 94.75 129 TYR A N 1
ATOM 953 C CA . TYR A 1 129 ? 0.009 3.945 -11.525 1.00 94.75 129 TYR A CA 1
ATOM 954 C C . TYR A 1 129 ? -0.676 3.898 -10.154 1.00 94.75 129 TYR A C 1
ATOM 956 O O . TYR A 1 129 ? -1.893 4.055 -10.081 1.00 94.75 129 TYR A O 1
ATOM 964 N N . VAL A 1 130 ? 0.089 3.756 -9.066 1.00 95.31 130 VAL A N 1
ATOM 965 C CA . VAL A 1 130 ? -0.451 3.692 -7.697 1.00 95.31 130 VAL A CA 1
ATOM 966 C C . VAL A 1 130 ? -1.229 4.965 -7.356 1.00 95.31 130 VAL A C 1
ATOM 968 O O . VAL A 1 130 ? -2.367 4.882 -6.900 1.00 95.31 130 VAL A O 1
ATOM 971 N N . CYS A 1 131 ? -0.671 6.145 -7.636 1.00 93.12 131 CYS A N 1
ATOM 972 C CA . CYS A 1 131 ? -1.336 7.424 -7.391 1.00 93.12 131 CYS A CA 1
ATOM 973 C C . CYS A 1 131 ? -2.640 7.569 -8.188 1.00 93.12 131 CYS A C 1
ATOM 975 O O . CYS A 1 131 ? -3.642 8.019 -7.632 1.00 93.12 131 CYS A O 1
ATOM 977 N N . ARG A 1 132 ? -2.658 7.160 -9.464 1.00 93.62 132 ARG A N 1
ATOM 978 C CA . ARG A 1 132 ? -3.873 7.164 -10.295 1.00 93.62 132 ARG A CA 1
ATOM 979 C C . ARG A 1 132 ? -4.936 6.228 -9.726 1.00 93.62 132 ARG A C 1
ATOM 981 O O . ARG A 1 132 ? -6.092 6.615 -9.595 1.00 93.62 132 ARG A O 1
ATOM 988 N N . GLU A 1 133 ? -4.545 5.012 -9.370 1.00 94.38 133 GLU A N 1
ATOM 989 C CA . GLU A 1 133 ? -5.444 4.009 -8.803 1.00 94.38 133 GLU A CA 1
ATOM 990 C C . GLU A 1 133 ? -6.010 4.440 -7.440 1.00 94.38 133 GLU A C 1
ATOM 992 O O . GLU A 1 133 ? -7.180 4.185 -7.146 1.00 94.38 133 GLU A O 1
ATOM 997 N N . LEU A 1 134 ? -5.217 5.128 -6.617 1.00 93.50 134 LEU A N 1
ATOM 998 C CA . LEU A 1 134 ? -5.684 5.710 -5.360 1.00 93.50 134 LEU A CA 1
ATOM 999 C C . LEU A 1 134 ? -6.634 6.885 -5.590 1.00 93.50 134 LEU A C 1
ATOM 1001 O O . LEU A 1 134 ? -7.664 6.956 -4.928 1.00 93.50 134 LEU A O 1
ATOM 1005 N N . ALA A 1 135 ? -6.349 7.763 -6.553 1.00 89.38 135 ALA A N 1
ATOM 1006 C CA . ALA A 1 135 ? -7.219 8.894 -6.877 1.00 89.38 135 ALA A CA 1
ATOM 1007 C C . ALA A 1 135 ? -8.629 8.463 -7.324 1.00 89.38 135 ALA A C 1
ATOM 1009 O O . ALA A 1 135 ? -9.587 9.192 -7.095 1.00 89.38 135 ALA A O 1
ATOM 1010 N N . LEU A 1 136 ? -8.769 7.276 -7.927 1.00 89.00 136 LEU A N 1
ATOM 1011 C CA . LEU A 1 136 ? -10.068 6.715 -8.321 1.00 89.00 136 LEU A CA 1
ATOM 1012 C C . LEU A 1 136 ? -10.862 6.112 -7.153 1.00 89.00 136 LEU A C 1
ATOM 1014 O O . LEU A 1 136 ? -12.075 5.954 -7.261 1.00 89.00 136 LEU A O 1
ATOM 1018 N N . ARG A 1 137 ? -10.185 5.718 -6.068 1.00 88.00 137 ARG A N 1
ATOM 1019 C CA . ARG A 1 137 ? -10.792 4.979 -4.946 1.00 88.00 137 ARG A CA 1
ATOM 1020 C C . ARG A 1 137 ? -10.965 5.820 -3.690 1.00 88.00 137 ARG A C 1
ATOM 1022 O O . ARG A 1 137 ? -11.833 5.514 -2.880 1.00 88.00 137 ARG A O 1
ATOM 1029 N N . LEU A 1 138 ? -10.127 6.834 -3.499 1.00 83.12 138 LEU A N 1
ATOM 1030 C CA . LEU A 1 138 ? -10.164 7.671 -2.311 1.00 83.12 138 LEU A CA 1
ATOM 1031 C C . LEU A 1 138 ? -11.097 8.868 -2.521 1.00 83.12 138 LEU A C 1
ATOM 1033 O O . LEU A 1 138 ? -11.051 9.497 -3.581 1.00 83.12 138 LEU A O 1
ATOM 1037 N N . PRO A 1 139 ? -11.920 9.223 -1.517 1.00 69.19 139 PRO A N 1
ATOM 1038 C CA . PRO A 1 139 ? -12.655 10.479 -1.546 1.00 69.19 139 PRO A CA 1
ATOM 1039 C C . PRO A 1 139 ? -11.647 11.628 -1.639 1.00 69.19 139 PRO A C 1
ATOM 1041 O O . PRO A 1 139 ? -10.594 11.580 -1.002 1.00 69.19 139 PRO A O 1
ATOM 1044 N N . GLY A 1 140 ? -11.951 12.632 -2.464 1.00 59.03 140 GLY A N 1
ATOM 1045 C CA . GLY A 1 140 ? -11.066 13.762 -2.735 1.00 59.03 140 GLY A CA 1
ATOM 1046 C C . GLY A 1 140 ? -10.730 14.550 -1.470 1.00 59.03 140 GLY A C 1
ATOM 1047 O O . GLY A 1 140 ? -11.408 15.516 -1.140 1.00 59.03 140 GLY A O 1
ATOM 1048 N N . GLY A 1 141 ? -9.676 14.134 -0.770 1.00 50.47 141 GLY A N 1
ATOM 1049 C CA . GLY A 1 141 ? -9.007 14.921 0.252 1.00 50.47 141 GLY A CA 1
ATOM 1050 C C . GLY A 1 141 ? -8.271 16.048 -0.451 1.00 50.47 141 GLY A C 1
ATOM 1051 O O . GLY A 1 141 ? -7.315 15.811 -1.196 1.00 50.47 141 GLY A O 1
ATOM 1052 N N . GLN A 1 142 ? -8.770 17.266 -0.278 1.00 42.00 142 GLN A N 1
ATOM 1053 C CA . GLN A 1 142 ? -8.116 18.455 -0.792 1.00 42.00 142 GLN A CA 1
ATOM 1054 C C . GLN A 1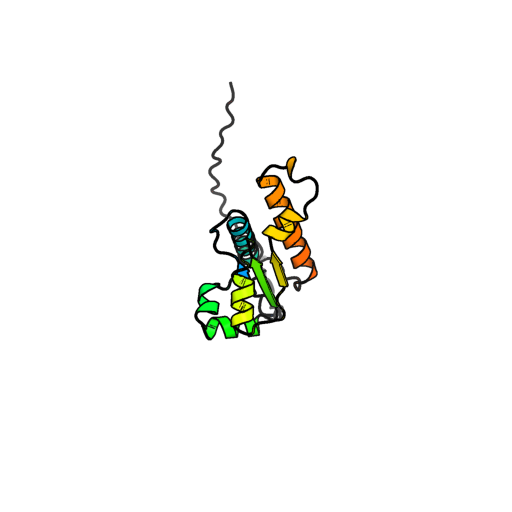 142 ? -6.722 18.541 -0.146 1.00 42.00 142 GLN A C 1
ATOM 1056 O O . GLN A 1 142 ? -6.623 18.384 1.072 1.00 42.00 142 GLN A O 1
ATOM 1061 N N . PRO A 1 143 ? -5.644 18.729 -0.929 1.00 39.69 143 PRO A N 1
ATOM 1062 C CA . PRO A 1 143 ? -4.315 18.840 -0.354 1.00 39.69 143 PRO A CA 1
ATOM 1063 C C . PRO A 1 143 ? -4.288 20.020 0.631 1.00 39.69 143 PRO A C 1
ATOM 1065 O O . PRO A 1 143 ? -4.871 21.064 0.313 1.00 39.69 143 PRO A O 1
ATOM 1068 N N . PRO A 1 144 ? -3.616 19.902 1.792 1.00 44.22 144 PRO A N 1
ATOM 1069 C CA . PRO A 1 144 ? -3.277 21.068 2.581 1.00 44.22 144 PRO A CA 1
ATOM 1070 C C . PRO A 1 144 ? -2.492 22.006 1.666 1.00 44.22 144 PRO A C 1
ATOM 1072 O O . PRO A 1 144 ? -1.560 21.587 0.970 1.00 44.22 144 PRO A O 1
ATOM 1075 N N . GLN A 1 145 ? -2.944 23.257 1.589 1.00 34.75 145 GLN A N 1
ATOM 1076 C CA . GLN A 1 145 ? -2.223 24.266 0.832 1.00 34.75 145 GLN A CA 1
ATOM 1077 C C . GLN A 1 145 ? -0.827 24.402 1.444 1.00 34.75 145 GLN A C 1
ATOM 1079 O O . GLN A 1 145 ? -0.717 24.388 2.671 1.00 34.75 145 GLN A O 1
ATOM 1084 N N . PRO A 1 146 ? 0.233 24.484 0.624 1.00 41.34 146 PRO A N 1
ATOM 1085 C CA . PRO A 1 146 ? 1.573 24.667 1.148 1.00 41.34 146 PRO A CA 1
ATOM 1086 C C . PRO A 1 146 ? 1.614 25.989 1.919 1.00 41.34 146 PRO A C 1
ATOM 1088 O O . PRO A 1 146 ? 1.543 27.063 1.322 1.00 41.34 146 PRO A O 1
ATOM 1091 N N . GLU A 1 147 ? 1.705 25.907 3.247 1.00 46.78 147 GLU A N 1
ATOM 1092 C CA . GLU A 1 147 ? 2.181 27.025 4.050 1.00 46.78 147 GLU A CA 1
ATOM 1093 C C . GLU A 1 147 ? 3.610 27.335 3.593 1.00 46.78 147 GLU A C 1
ATOM 1095 O O . GLU A 1 147 ? 4.418 26.431 3.368 1.00 46.78 147 GLU A O 1
ATOM 1100 N N . SER A 1 148 ? 3.844 28.623 3.349 1.00 44.16 148 SER A N 1
ATOM 1101 C CA . SER A 1 148 ? 5.030 29.235 2.748 1.00 44.16 148 SER A CA 1
ATOM 1102 C C . SER A 1 148 ? 6.319 28.438 2.949 1.00 44.16 148 SER A C 1
ATOM 1104 O O . SER A 1 148 ? 6.886 28.406 4.040 1.00 44.16 148 SER A O 1
ATOM 1106 N N . ALA A 1 149 ? 6.816 27.842 1.865 1.00 45.16 149 ALA A N 1
ATOM 1107 C CA . ALA A 1 149 ? 8.193 27.391 1.809 1.00 45.16 149 ALA A CA 1
ATOM 1108 C C . ALA A 1 149 ? 9.092 28.630 1.885 1.00 45.16 149 ALA A C 1
ATOM 1110 O O . ALA A 1 149 ? 9.226 29.358 0.900 1.00 45.16 149 ALA A O 1
ATOM 1111 N N . ASP A 1 150 ? 9.695 28.866 3.049 1.00 45.72 150 ASP A N 1
ATOM 1112 C CA . ASP A 1 150 ? 10.847 29.750 3.165 1.00 45.72 150 ASP A CA 1
ATOM 1113 C C . ASP A 1 150 ? 11.938 29.205 2.241 1.00 45.72 150 ASP A C 1
ATOM 1115 O O . ASP A 1 150 ? 12.566 28.167 2.470 1.00 45.72 150 ASP A O 1
ATOM 1119 N N . SER A 1 151 ? 12.095 29.886 1.114 1.00 52.38 151 SER A N 1
ATOM 1120 C CA . SER A 1 151 ? 13.007 29.540 0.041 1.00 52.38 151 SER A CA 1
ATOM 1121 C C . SER A 1 151 ? 14.453 29.772 0.473 1.00 52.38 151 SER A C 1
ATOM 1123 O O . SER A 1 151 ? 15.027 30.818 0.196 1.00 52.38 151 SER A O 1
ATOM 1125 N N . ASN A 1 152 ? 15.050 28.761 1.102 1.00 50.72 152 ASN A N 1
ATOM 1126 C CA . ASN A 1 152 ? 16.498 28.587 1.209 1.00 50.72 152 ASN A CA 1
ATOM 1127 C C . ASN A 1 152 ? 16.897 27.249 0.572 1.00 50.72 152 ASN A C 1
ATOM 1129 O O . ASN A 1 152 ? 17.390 26.333 1.227 1.00 50.72 152 ASN A O 1
ATOM 1133 N N . ILE A 1 153 ? 16.663 27.126 -0.738 1.00 58.28 153 ILE A N 1
ATOM 1134 C CA . ILE A 1 153 ? 17.256 26.053 -1.539 1.00 58.28 153 ILE A CA 1
ATOM 1135 C C . ILE A 1 153 ? 18.660 26.506 -1.942 1.00 58.28 153 ILE A C 1
ATOM 1137 O O . ILE A 1 153 ? 18.824 27.411 -2.758 1.00 58.28 153 ILE A O 1
ATOM 1141 N N . ILE A 1 154 ? 19.678 25.851 -1.387 1.00 54.31 154 ILE A N 1
ATOM 1142 C CA . ILE A 1 154 ? 21.047 25.921 -1.902 1.00 54.31 154 ILE A CA 1
ATOM 1143 C C . ILE A 1 154 ? 21.084 25.060 -3.169 1.00 54.31 154 ILE A C 1
ATOM 1145 O O . ILE A 1 154 ? 21.023 23.833 -3.100 1.00 54.31 154 ILE A O 1
ATOM 1149 N N . ALA A 1 155 ? 21.152 25.693 -4.339 1.00 56.03 155 ALA A N 1
ATOM 1150 C CA . ALA A 1 155 ? 21.365 24.984 -5.595 1.00 56.03 155 ALA A CA 1
ATOM 1151 C C . ALA A 1 155 ? 22.775 24.366 -5.602 1.00 56.03 155 ALA A C 1
ATOM 1153 O O . ALA A 1 155 ? 23.776 25.076 -5.629 1.00 56.03 155 ALA A O 1
ATOM 1154 N N . LEU A 1 156 ? 22.850 23.033 -5.586 1.00 51.72 156 LEU A N 1
ATOM 1155 C CA . LEU A 1 156 ? 24.100 22.259 -5.520 1.00 51.72 156 LEU A CA 1
ATOM 1156 C C . LEU A 1 156 ? 24.764 22.017 -6.889 1.00 51.72 156 LEU A C 1
ATOM 1158 O O . LEU A 1 156 ? 25.684 21.213 -6.998 1.00 51.72 156 LEU A O 1
ATOM 1162 N N . PHE A 1 157 ? 24.326 22.723 -7.933 1.00 50.62 157 PHE A N 1
ATOM 1163 C CA . PHE A 1 157 ? 24.915 22.635 -9.269 1.00 50.62 157 PHE A CA 1
ATOM 1164 C C . PHE A 1 157 ? 25.198 24.030 -9.835 1.00 50.62 157 PHE A C 1
ATOM 1166 O O . PHE A 1 157 ? 24.349 24.601 -10.522 1.00 50.62 157 PHE A O 1
ATOM 1173 N N . PRO A 1 158 ? 26.394 24.595 -9.603 1.00 50.22 158 PRO A N 1
ATOM 1174 C CA . PRO A 1 158 ? 26.872 25.668 -10.450 1.00 50.22 158 PRO A CA 1
ATOM 1175 C C . PRO A 1 158 ? 27.245 25.044 -11.799 1.00 50.22 158 PRO A C 1
ATOM 1177 O O . PRO A 1 158 ? 28.226 24.309 -11.913 1.00 50.22 158 PRO A O 1
ATOM 1180 N N . CYS A 1 159 ? 26.439 25.304 -12.830 1.00 46.16 159 CYS A N 1
ATOM 1181 C CA . CYS A 1 159 ? 26.860 25.071 -14.206 1.00 46.16 159 CYS A CA 1
ATOM 1182 C C . CYS A 1 159 ? 28.206 25.771 -14.432 1.00 46.16 159 CYS A C 1
ATOM 1184 O O . CYS A 1 159 ? 28.297 26.996 -14.325 1.00 46.16 159 CYS A O 1
ATOM 1186 N N . ALA A 1 160 ? 29.226 24.980 -14.764 1.00 49.47 160 ALA A N 1
ATOM 1187 C CA . ALA A 1 160 ? 30.479 25.456 -15.318 1.00 49.47 160 ALA A CA 1
ATOM 1188 C C . ALA A 1 160 ? 30.191 26.375 -16.515 1.00 49.47 160 ALA A C 1
ATOM 1190 O O . ALA A 1 160 ? 29.469 25.997 -17.440 1.00 49.47 160 ALA A O 1
ATOM 1191 N N . LYS A 1 161 ? 30.758 27.578 -16.494 1.00 48.84 161 LYS A N 1
ATOM 1192 C CA . LYS A 1 161 ? 30.952 28.388 -17.695 1.00 48.84 161 LYS A CA 1
ATOM 1193 C C . LYS A 1 161 ? 32.455 28.453 -17.936 1.00 48.84 161 LYS A C 1
ATOM 1195 O O . LYS A 1 161 ? 33.196 28.766 -17.005 1.00 48.84 161 LYS A O 1
ATOM 1200 N N . GLY A 1 162 ? 32.848 28.024 -19.136 1.00 45.34 162 GLY A N 1
ATOM 1201 C CA . GLY A 1 162 ? 34.213 28.110 -19.653 1.00 45.34 162 GLY A CA 1
ATOM 1202 C C . GLY A 1 162 ? 34.616 29.519 -20.046 1.00 45.34 162 GLY A C 1
ATOM 1203 O O . GLY A 1 162 ? 33.777 30.441 -19.908 1.00 45.34 162 GLY A O 1
#

Sequence (162 aa):
MWCLCFKTQFNLECVAMKNTPLPCIMSCSGCCHGGALSDDIAIILQQQGKVERVAVAAIAAGSPQHLKKIKQSGQLIAIDGCALQCIKRCLTACGIDGVIHFDIAKIVRELPDKAKRSTLQTELQVASYVCRELALRLPGGQPPQPESADSNIIALFPCAKG

InterPro domains:
  IPR014958 DGC [PF08859] (24-107)

Radius of gyration: 21.3 Å; chains: 1; bounding box: 51×77×42 Å

Foldseek 3Di:
DDDDPDPPPPPPPPPVDPPQAAEEEEAQCPPDLLRVLRVVLVVVCVLQVRYHYDYLVCLLVVPPVSVVSNVRNVAYEYEARDPVSSSVVSCVVSVHDRYNYHDLHVVLVPDPPNVPDDSVVSSVVSSVVVVVVCVVVGDDDRGDDDDDDPPPDDDPDDPDDD